Protein AF-A0A931LRZ4-F1 (afdb_monomer_lite)

Structure (mmCIF, N/CA/C/O backbone):
data_AF-A0A931LRZ4-F1
#
_entry.id   AF-A0A931LRZ4-F1
#
loop_
_atom_site.group_PDB
_atom_site.id
_atom_site.type_symbol
_atom_site.label_atom_id
_atom_site.label_alt_id
_atom_site.label_comp_id
_atom_site.label_asym_id
_atom_site.label_entity_id
_atom_site.label_seq_id
_atom_site.pdbx_PDB_ins_code
_atom_site.Cartn_x
_atom_site.Cartn_y
_atom_site.Cartn_z
_atom_site.occupancy
_atom_site.B_iso_or_equiv
_atom_site.auth_seq_id
_atom_site.auth_comp_id
_atom_site.auth_asym_id
_atom_site.auth_atom_id
_atom_site.pdbx_PDB_model_num
ATOM 1 N N . MET A 1 1 ? -9.653 12.683 -38.186 1.00 46.09 1 MET A N 1
ATOM 2 C CA . MET A 1 1 ? -9.572 12.497 -36.720 1.00 46.09 1 MET A CA 1
ATOM 3 C C . MET A 1 1 ? -8.328 11.674 -36.415 1.00 46.09 1 MET A C 1
ATOM 5 O O . MET A 1 1 ? -8.254 10.536 -36.861 1.00 46.09 1 MET A O 1
ATOM 9 N N . ALA A 1 2 ? -7.317 12.261 -35.770 1.00 46.12 2 ALA A N 1
ATOM 10 C CA . ALA A 1 2 ? -6.102 11.543 -35.387 1.00 46.12 2 ALA A CA 1
ATOM 11 C C . ALA A 1 2 ? -6.409 10.651 -34.174 1.00 46.12 2 ALA A C 1
ATOM 13 O O . ALA A 1 2 ? -6.905 11.145 -33.164 1.00 46.12 2 ALA A O 1
ATOM 14 N N . LYS A 1 3 ? -6.163 9.340 -34.284 1.00 55.03 3 LYS A N 1
ATOM 15 C CA . LYS A 1 3 ? -6.242 8.422 -33.138 1.00 55.03 3 LYS A CA 1
ATOM 16 C C . LYS A 1 3 ? -5.174 8.850 -32.119 1.00 55.03 3 LYS A C 1
ATOM 18 O O . LYS A 1 3 ? -4.046 9.108 -32.552 1.00 55.03 3 LYS A O 1
ATOM 23 N N . PRO A 1 4 ? -5.482 8.954 -30.814 1.00 50.69 4 PRO A N 1
ATOM 24 C CA . PRO A 1 4 ? -4.456 9.253 -29.825 1.00 50.69 4 PRO A CA 1
ATOM 25 C C . PRO A 1 4 ? -3.387 8.158 -29.901 1.00 50.69 4 PRO A C 1
ATOM 27 O O . PRO A 1 4 ? -3.703 6.970 -29.846 1.00 50.69 4 PRO A O 1
ATOM 30 N N . LYS A 1 5 ? -2.125 8.554 -30.097 1.00 49.56 5 LYS A N 1
ATOM 31 C CA . LYS A 1 5 ? -0.990 7.648 -29.919 1.00 49.5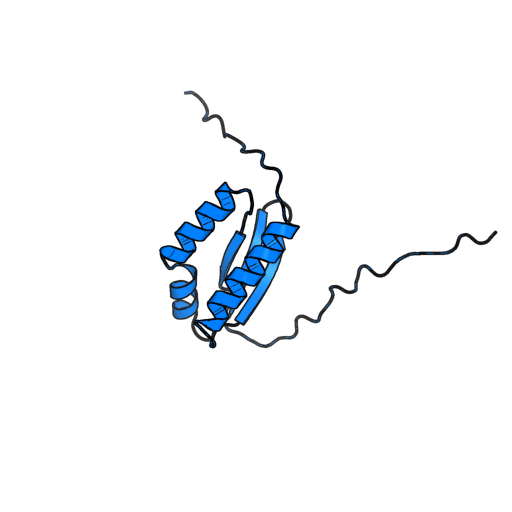6 5 LYS A CA 1
ATOM 32 C C . LYS A 1 5 ? -0.945 7.322 -28.432 1.00 49.56 5 LYS A C 1
ATOM 34 O O . LYS A 1 5 ? -0.569 8.175 -27.636 1.00 49.56 5 LYS A O 1
ATOM 39 N N . THR A 1 6 ? -1.395 6.130 -28.062 1.00 55.06 6 THR A N 1
ATOM 40 C CA . THR A 1 6 ? -1.217 5.603 -26.712 1.00 55.06 6 THR A CA 1
ATOM 41 C C . THR A 1 6 ? 0.284 5.502 -26.468 1.00 55.06 6 THR A C 1
ATOM 43 O O . THR A 1 6 ? 0.948 4.648 -27.052 1.00 55.06 6 THR A O 1
ATOM 46 N N . THR A 1 7 ? 0.845 6.420 -25.685 1.00 49.41 7 THR A N 1
ATOM 47 C CA . THR A 1 7 ? 2.237 6.324 -25.246 1.00 49.41 7 THR A CA 1
ATOM 48 C C . THR A 1 7 ? 2.317 5.168 -24.260 1.00 49.41 7 THR A C 1
ATOM 50 O O . THR A 1 7 ? 1.879 5.292 -23.118 1.00 49.41 7 THR A O 1
ATOM 53 N N . ILE A 1 8 ? 2.823 4.028 -24.721 1.00 54.00 8 ILE A N 1
ATOM 54 C CA . ILE A 1 8 ? 3.183 2.911 -23.853 1.00 54.00 8 ILE A CA 1
ATOM 55 C C . ILE A 1 8 ? 4.546 3.285 -23.272 1.00 54.00 8 ILE A C 1
ATOM 57 O O . ILE A 1 8 ? 5.541 3.326 -23.991 1.00 54.00 8 ILE A O 1
ATOM 61 N N . PHE A 1 9 ? 4.572 3.670 -21.999 1.00 52.34 9 PHE A N 1
ATOM 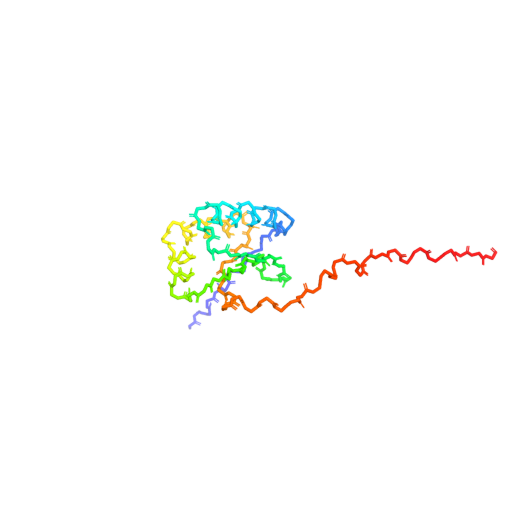62 C CA . PHE A 1 9 ? 5.825 3.845 -21.276 1.00 52.34 9 PHE A CA 1
ATOM 63 C C . PHE A 1 9 ? 6.363 2.446 -20.960 1.00 52.34 9 PHE A C 1
ATOM 65 O O . PHE A 1 9 ? 5.821 1.761 -20.100 1.00 52.34 9 PHE A O 1
ATOM 72 N N . GLU A 1 10 ? 7.388 2.008 -21.688 1.00 50.59 10 GLU A N 1
ATOM 73 C CA . GLU A 1 10 ? 8.164 0.817 -21.344 1.00 50.59 10 GLU A CA 1
ATOM 74 C C . GLU A 1 10 ? 9.208 1.221 -20.301 1.00 50.59 10 GLU A C 1
ATOM 76 O O . GLU A 1 10 ? 10.178 1.915 -20.604 1.00 50.59 10 GLU A O 1
ATOM 81 N N . TYR A 1 11 ? 8.976 0.836 -19.051 1.00 58.97 11 TYR A N 1
ATOM 82 C CA . TYR A 1 11 ? 9.947 0.943 -17.967 1.00 58.97 11 TYR A CA 1
ATOM 83 C C . TYR A 1 11 ? 10.368 -0.465 -17.545 1.00 58.97 11 TYR A C 1
ATOM 85 O O . TYR A 1 11 ? 9.542 -1.373 -17.467 1.00 58.97 11 TYR A O 1
ATOM 93 N N . GLU A 1 12 ? 11.662 -0.655 -17.283 1.00 62.59 12 GLU A N 1
ATOM 94 C CA . GLU A 1 12 ? 12.172 -1.884 -16.679 1.00 62.59 12 GLU A CA 1
ATOM 95 C C . GLU A 1 12 ? 11.648 -1.948 -15.237 1.00 62.59 12 GLU A C 1
ATOM 97 O O . GLU A 1 12 ? 12.068 -1.177 -14.374 1.00 62.59 12 GLU A O 1
ATOM 102 N N . VAL A 1 13 ? 10.642 -2.793 -14.996 1.00 65.50 13 VAL A N 1
ATOM 103 C CA . VAL A 1 13 ? 9.973 -2.871 -13.693 1.00 65.50 13 VAL A CA 1
ATOM 104 C C . VAL A 1 13 ? 10.847 -3.649 -12.709 1.00 65.50 13 VAL A C 1
ATOM 106 O O . VAL A 1 13 ? 10.980 -4.871 -12.802 1.00 65.50 13 VAL A O 1
ATOM 109 N N . ASP A 1 14 ? 11.389 -2.957 -11.707 1.00 77.62 14 ASP A N 1
ATOM 110 C CA . ASP A 1 14 ? 12.078 -3.589 -10.578 1.00 77.62 14 ASP A CA 1
ATOM 111 C C . ASP A 1 14 ? 11.058 -4.086 -9.538 1.00 77.62 14 ASP A C 1
ATOM 113 O O . ASP A 1 14 ? 10.796 -3.442 -8.518 1.00 77.62 14 ASP A O 1
ATOM 117 N N . TYR A 1 15 ? 10.453 -5.249 -9.799 1.00 76.81 15 TYR A N 1
ATOM 118 C CA . TYR A 1 15 ? 9.465 -5.853 -8.895 1.00 76.81 15 TYR A CA 1
ATOM 119 C C . TYR A 1 15 ? 10.049 -6.214 -7.520 1.00 76.81 15 TYR A C 1
ATOM 121 O O . TYR A 1 15 ? 9.351 -6.115 -6.507 1.00 76.81 15 TYR A O 1
ATOM 129 N N . GLU A 1 16 ? 11.322 -6.616 -7.444 1.00 79.50 16 GLU A N 1
ATOM 130 C CA . GLU A 1 16 ? 11.961 -6.952 -6.166 1.00 79.50 16 GLU A CA 1
ATOM 131 C C . GLU A 1 16 ? 12.233 -5.704 -5.320 1.00 79.50 16 GLU A C 1
ATOM 133 O O . GLU A 1 16 ? 11.995 -5.706 -4.104 1.00 79.50 16 GLU A O 1
ATOM 138 N N . GLY A 1 17 ? 12.719 -4.630 -5.945 1.00 83.75 17 GLY A N 1
ATOM 139 C CA . GLY A 1 17 ? 12.894 -3.329 -5.311 1.00 83.75 17 GLY A CA 1
ATOM 140 C C . GLY A 1 17 ? 11.562 -2.721 -4.893 1.00 83.75 17 GLY A C 1
ATOM 141 O O . GLY A 1 17 ? 11.433 -2.266 -3.753 1.00 83.75 17 GLY A O 1
ATOM 142 N N . ALA A 1 18 ? 10.545 -2.805 -5.754 1.00 85.94 18 ALA A N 1
ATOM 143 C CA . ALA A 1 18 ? 9.187 -2.376 -5.441 1.00 85.94 18 ALA A CA 1
ATOM 144 C C . ALA A 1 18 ? 8.608 -3.154 -4.249 1.00 85.94 18 ALA A C 1
ATOM 146 O O . ALA A 1 18 ? 8.040 -2.543 -3.349 1.00 85.94 18 ALA A O 1
ATOM 147 N N . LEU A 1 19 ? 8.821 -4.473 -4.155 1.00 88.56 19 LEU A N 1
ATOM 148 C CA . LEU A 1 19 ? 8.351 -5.270 -3.016 1.00 88.56 19 LEU A CA 1
ATOM 149 C C . LEU A 1 19 ? 9.046 -4.877 -1.706 1.00 88.56 19 LEU A C 1
ATOM 151 O O . LEU A 1 19 ? 8.402 -4.771 -0.658 1.00 88.56 19 LEU A O 1
ATOM 155 N N . LYS A 1 20 ? 10.365 -4.659 -1.740 1.00 90.00 20 LYS A N 1
ATOM 156 C CA . LYS A 1 20 ? 11.122 -4.213 -0.558 1.00 90.00 20 LYS A CA 1
ATOM 157 C C . LYS A 1 20 ? 10.656 -2.837 -0.092 1.00 90.00 20 LYS A C 1
ATOM 159 O O . LYS A 1 20 ? 10.486 -2.629 1.109 1.00 90.00 20 LYS A O 1
ATOM 164 N N . GLU A 1 21 ? 10.445 -1.915 -1.023 1.00 90.88 21 GLU A N 1
ATOM 165 C CA . GLU A 1 21 ? 9.993 -0.561 -0.713 1.00 90.88 21 GLU A CA 1
ATOM 166 C C . GLU A 1 21 ? 8.543 -0.554 -0.218 1.00 90.88 21 GLU A C 1
ATOM 168 O O . GLU A 1 21 ? 8.240 0.078 0.795 1.00 90.88 21 GLU A O 1
ATOM 173 N N . ALA A 1 22 ? 7.677 -1.358 -0.836 1.00 91.94 22 ALA A N 1
ATOM 174 C CA . ALA A 1 22 ? 6.300 -1.552 -0.408 1.00 91.94 22 ALA A CA 1
ATOM 175 C C . ALA A 1 22 ? 6.215 -2.019 1.052 1.00 91.94 22 ALA A C 1
ATOM 177 O O . ALA A 1 22 ? 5.491 -1.427 1.854 1.00 91.94 22 ALA A O 1
ATOM 178 N N . LYS A 1 23 ? 7.028 -3.012 1.440 1.00 92.94 23 LYS A N 1
ATOM 179 C CA . LYS A 1 23 ? 7.100 -3.490 2.831 1.00 92.94 23 LYS A CA 1
ATOM 180 C C . LYS A 1 23 ? 7.553 -2.406 3.803 1.00 92.94 23 LYS A C 1
ATOM 182 O O . LYS A 1 23 ? 6.977 -2.287 4.880 1.00 92.94 23 LYS A O 1
ATOM 187 N N . LYS A 1 24 ? 8.552 -1.593 3.445 1.00 94.00 24 LYS A N 1
ATOM 188 C CA . LYS A 1 24 ? 9.003 -0.480 4.301 1.00 94.00 24 LYS A CA 1
ATOM 189 C C . LYS A 1 24 ? 7.902 0.557 4.509 1.00 94.00 24 LYS A C 1
ATOM 191 O O . LYS A 1 24 ? 7.702 1.014 5.633 1.00 94.00 24 LYS A O 1
ATOM 196 N N . ILE A 1 25 ? 7.191 0.921 3.442 1.00 92.44 25 ILE A N 1
ATOM 197 C CA . ILE A 1 25 ? 6.086 1.884 3.506 1.00 92.44 25 ILE A CA 1
ATOM 198 C C . ILE A 1 25 ? 4.959 1.329 4.376 1.00 92.44 25 ILE A C 1
ATOM 200 O O . ILE A 1 25 ? 4.504 2.013 5.291 1.00 92.44 25 ILE A O 1
ATOM 204 N N . ALA A 1 26 ? 4.562 0.077 4.150 1.00 92.12 26 ALA A N 1
ATOM 205 C CA . ALA A 1 26 ? 3.512 -0.574 4.920 1.00 92.12 26 ALA A CA 1
ATOM 206 C C . ALA A 1 26 ? 3.864 -0.675 6.414 1.00 92.12 26 ALA A C 1
ATOM 208 O O . ALA A 1 26 ? 3.048 -0.332 7.267 1.00 92.12 26 ALA A O 1
ATO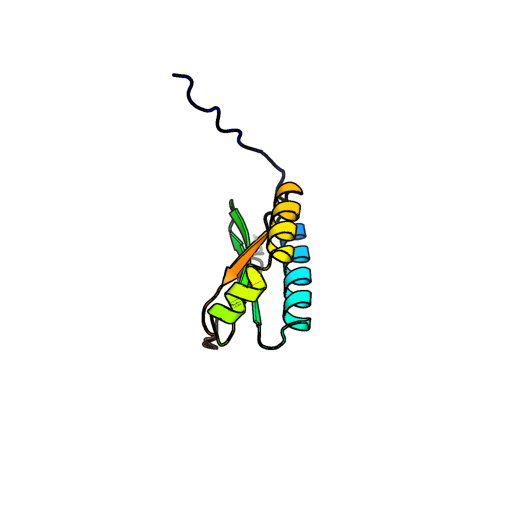M 209 N N . GLN A 1 27 ? 5.109 -1.039 6.744 1.00 93.50 27 GLN A N 1
ATOM 210 C CA . GLN A 1 27 ? 5.602 -1.051 8.126 1.00 93.50 27 GLN A CA 1
ATOM 211 C C . GLN A 1 27 ? 5.571 0.334 8.775 1.00 93.50 27 GLN A C 1
ATOM 213 O O . GLN A 1 27 ? 5.201 0.450 9.942 1.00 93.50 27 GLN A O 1
ATOM 218 N N . ALA A 1 28 ? 5.949 1.385 8.043 1.00 93.25 28 ALA A N 1
ATOM 219 C CA . ALA A 1 28 ? 5.887 2.750 8.555 1.00 93.25 28 ALA A CA 1
ATOM 220 C C . ALA A 1 28 ? 4.439 3.172 8.850 1.00 93.25 28 ALA A C 1
ATOM 222 O O . ALA A 1 28 ? 4.177 3.745 9.904 1.00 93.25 28 ALA A O 1
ATOM 223 N N . ILE A 1 29 ? 3.503 2.831 7.960 1.00 90.94 29 ILE A N 1
ATOM 224 C CA . ILE A 1 29 ? 2.074 3.127 8.123 1.00 90.94 29 ILE A CA 1
ATOM 225 C C . ILE A 1 29 ? 1.502 2.385 9.330 1.00 90.94 29 ILE A C 1
ATOM 227 O O . ILE A 1 29 ? 0.902 3.026 10.184 1.00 90.94 29 ILE A O 1
ATOM 231 N N . VAL A 1 30 ? 1.739 1.076 9.463 1.00 91.12 30 VAL A N 1
ATOM 232 C CA . VAL A 1 30 ? 1.263 0.299 10.624 1.00 91.12 30 VAL A CA 1
ATOM 233 C C . VAL A 1 30 ? 1.912 0.759 11.928 1.00 91.12 30 VAL A C 1
ATOM 235 O O . VAL A 1 30 ? 1.277 0.749 12.977 1.00 91.12 30 VAL A O 1
ATOM 238 N N . ARG A 1 31 ? 3.157 1.246 11.893 1.00 91.94 31 ARG A N 1
ATOM 239 C CA . ARG A 1 31 ? 3.784 1.848 13.077 1.00 91.94 31 ARG A CA 1
ATOM 240 C C . ARG A 1 31 ? 3.076 3.132 13.521 1.00 91.94 31 ARG A C 1
ATOM 242 O O . ARG A 1 31 ? 3.038 3.411 14.716 1.00 91.94 31 ARG A O 1
ATOM 249 N N . THR A 1 32 ? 2.551 3.919 12.583 1.00 91.94 32 THR A N 1
ATOM 250 C CA . THR A 1 32 ? 1.752 5.119 12.877 1.00 91.94 32 THR A CA 1
ATOM 251 C C . THR A 1 32 ? 0.306 4.774 13.244 1.00 91.94 32 THR A C 1
ATOM 253 O O . THR A 1 32 ? -0.272 5.432 14.105 1.00 91.94 32 THR A O 1
ATOM 256 N N . TYR A 1 33 ? -0.258 3.738 12.625 1.00 90.06 33 TYR A N 1
ATOM 257 C CA . TYR A 1 33 ? -1.636 3.281 12.793 1.00 90.06 33 TYR A CA 1
ATOM 258 C C . TYR A 1 33 ? -1.647 1.798 13.205 1.00 90.06 33 TYR A C 1
ATOM 260 O O . TYR A 1 33 ? -1.823 0.928 12.349 1.00 90.06 33 TYR A O 1
ATOM 268 N N . PRO A 1 34 ? -1.449 1.488 14.500 1.00 87.00 34 PRO A N 1
ATOM 269 C CA . PRO A 1 34 ? -1.291 0.112 14.984 1.00 87.00 34 PRO A CA 1
ATOM 270 C C . PRO A 1 34 ? -2.552 -0.752 14.843 1.00 87.00 34 PRO A C 1
ATOM 272 O O . PRO A 1 34 ? -2.458 -1.975 14.906 1.00 87.00 34 PRO A O 1
ATOM 275 N N . ASP A 1 35 ? -3.713 -0.133 14.619 1.00 86.94 35 ASP A N 1
ATOM 276 C CA . ASP A 1 35 ? -4.978 -0.827 14.347 1.00 86.94 35 ASP A CA 1
ATOM 277 C C . ASP A 1 35 ? -5.069 -1.376 12.913 1.00 86.94 35 ASP A C 1
ATOM 279 O O . ASP A 1 35 ? -6.028 -2.072 12.568 1.00 86.94 35 ASP A O 1
ATOM 283 N N . LEU A 1 36 ? -4.085 -1.057 12.066 1.00 89.56 36 LEU A N 1
ATOM 284 C CA . LEU A 1 36 ? -3.972 -1.585 10.716 1.00 89.56 36 LEU A CA 1
ATOM 285 C C . LEU A 1 36 ? -3.061 -2.810 10.684 1.00 89.56 36 LEU A C 1
ATOM 287 O O . LEU A 1 36 ? -2.021 -2.879 11.336 1.00 89.56 36 LEU A O 1
ATOM 291 N N . SER A 1 37 ? -3.420 -3.757 9.831 1.00 90.94 37 SER A N 1
ATOM 292 C CA . SER A 1 37 ? -2.530 -4.822 9.371 1.00 90.94 37 SER A CA 1
ATOM 293 C C . SER A 1 37 ? -2.381 -4.729 7.859 1.00 90.94 37 SER A C 1
ATOM 295 O O . SER A 1 37 ? -3.146 -4.019 7.205 1.00 90.94 37 SER A O 1
ATOM 297 N N . TYR A 1 38 ? -1.365 -5.383 7.301 1.00 92.50 38 TYR A N 1
ATOM 298 C CA . TYR A 1 38 ? -1.141 -5.353 5.862 1.00 92.50 38 TYR A CA 1
ATOM 299 C C . TYR A 1 38 ? -0.684 -6.701 5.319 1.00 92.50 38 TYR A C 1
ATOM 301 O O . TYR A 1 38 ? -0.031 -7.467 6.031 1.00 92.50 38 TYR A O 1
ATOM 309 N N . ASP A 1 39 ? -0.965 -6.925 4.040 1.00 92.12 39 ASP A N 1
ATOM 310 C CA . ASP A 1 39 ? -0.308 -7.933 3.213 1.00 92.12 39 ASP A CA 1
ATOM 311 C C . ASP A 1 39 ? 0.294 -7.279 1.958 1.00 92.12 39 ASP A C 1
ATOM 313 O O . ASP A 1 39 ? -0.074 -6.167 1.571 1.00 92.12 39 ASP A O 1
ATOM 317 N N . THR A 1 40 ? 1.274 -7.938 1.346 1.00 90.75 40 THR A N 1
ATOM 318 C CA . THR A 1 40 ? 1.906 -7.485 0.106 1.00 90.75 40 THR A CA 1
ATOM 319 C C . THR A 1 40 ? 1.971 -8.613 -0.903 1.00 90.75 40 THR A C 1
ATOM 321 O O . THR A 1 40 ? 2.579 -9.648 -0.621 1.00 90.75 40 THR A O 1
ATOM 324 N N . PHE A 1 41 ? 1.462 -8.382 -2.108 1.00 87.75 41 PHE A N 1
ATOM 325 C CA . PHE A 1 41 ? 1.533 -9.347 -3.201 1.00 87.75 41 PHE A CA 1
ATOM 326 C C . PHE A 1 41 ? 1.926 -8.675 -4.516 1.00 87.75 41 PHE A C 1
ATOM 328 O O . PHE A 1 41 ? 1.790 -7.466 -4.695 1.00 87.75 41 PHE A O 1
ATOM 335 N N . ILE A 1 42 ? 2.449 -9.476 -5.442 1.00 87.25 42 ILE A N 1
ATOM 336 C CA . ILE A 1 42 ? 2.845 -9.031 -6.779 1.00 87.25 42 ILE A CA 1
ATOM 337 C C . ILE A 1 42 ? 1.783 -9.510 -7.761 1.00 87.25 42 ILE A C 1
ATOM 339 O O . ILE A 1 42 ? 1.459 -10.699 -7.785 1.00 87.25 42 ILE A O 1
ATOM 343 N N . ARG A 1 43 ? 1.279 -8.601 -8.593 1.00 85.19 43 ARG A N 1
ATOM 344 C CA . ARG A 1 43 ? 0.560 -8.954 -9.816 1.00 85.19 43 ARG A CA 1
ATOM 345 C C . ARG A 1 43 ? 1.469 -8.648 -10.992 1.00 85.19 43 ARG A C 1
ATOM 347 O O . ARG A 1 43 ? 1.807 -7.491 -11.241 1.00 85.19 43 ARG A O 1
ATOM 354 N N . TRP A 1 44 ? 1.899 -9.710 -11.666 1.00 73.44 44 TRP A N 1
ATOM 355 C CA . TRP A 1 44 ? 2.671 -9.615 -12.900 1.00 73.44 44 TRP A CA 1
ATOM 356 C C . TRP A 1 44 ? 1.901 -8.747 -13.903 1.00 73.44 44 TRP A C 1
ATOM 358 O O . TRP A 1 44 ? 0.676 -8.810 -13.939 1.00 73.44 44 TRP A O 1
ATOM 368 N N . ASP A 1 45 ? 2.611 -7.885 -14.628 1.00 75.62 45 ASP A N 1
ATOM 369 C CA . ASP A 1 45 ? 2.069 -6.881 -15.563 1.00 75.62 45 ASP A CA 1
ATOM 370 C C . ASP A 1 45 ? 1.347 -5.664 -14.941 1.00 75.62 45 ASP A C 1
ATOM 372 O O . ASP A 1 45 ? 1.090 -4.694 -15.650 1.00 75.62 45 ASP A O 1
ATOM 376 N N . GLU A 1 46 ? 1.090 -5.645 -13.626 1.00 81.19 46 GLU A N 1
ATOM 377 C CA . GLU A 1 46 ? 0.495 -4.487 -12.932 1.00 81.19 46 GLU A CA 1
ATOM 378 C C . GLU A 1 46 ? 1.483 -3.819 -11.965 1.00 81.19 46 GLU A C 1
ATOM 380 O O . GLU A 1 46 ? 1.761 -2.627 -12.077 1.00 81.19 46 GLU A O 1
ATOM 385 N N . GLY A 1 47 ? 2.030 -4.574 -11.007 1.00 87.94 47 GLY A N 1
ATOM 386 C CA . GLY A 1 47 ? 2.900 -4.032 -9.964 1.00 87.94 47 GLY A CA 1
ATOM 387 C C . GLY A 1 47 ? 2.798 -4.754 -8.623 1.00 87.94 47 GLY A C 1
ATOM 388 O O . GLY A 1 47 ? 2.357 -5.900 -8.520 1.00 87.94 47 GLY A O 1
ATOM 389 N N . VAL A 1 48 ? 3.237 -4.064 -7.575 1.00 91.25 48 VAL A N 1
ATOM 390 C CA . VAL A 1 48 ? 3.184 -4.527 -6.188 1.00 91.25 48 VAL A CA 1
ATOM 391 C C . VAL A 1 48 ? 2.001 -3.882 -5.488 1.00 91.25 48 VAL A C 1
ATOM 393 O O . VAL A 1 48 ? 1.851 -2.665 -5.485 1.00 91.25 48 VAL A O 1
ATOM 396 N N . PHE A 1 49 ? 1.185 -4.694 -4.839 1.00 92.44 49 PHE A N 1
ATOM 397 C CA . PHE A 1 49 ? 0.028 -4.240 -4.088 1.00 92.44 49 PHE A CA 1
ATOM 398 C C . PHE A 1 49 ? 0.305 -4.376 -2.599 1.00 92.44 49 PHE A C 1
ATOM 400 O O . PHE A 1 49 ? 0.857 -5.380 -2.147 1.00 92.44 49 PHE A O 1
ATOM 407 N N . ILE A 1 50 ? -0.076 -3.348 -1.852 1.00 93.19 50 ILE A N 1
ATOM 408 C CA . ILE A 1 50 ? -0.133 -3.344 -0.399 1.00 93.19 50 ILE A CA 1
ATOM 409 C C . ILE A 1 50 ? -1.602 -3.281 -0.031 1.00 93.19 50 ILE A C 1
ATOM 411 O O . ILE A 1 50 ? -2.287 -2.291 -0.300 1.00 93.19 50 ILE A O 1
ATOM 415 N N . GLU A 1 51 ? -2.065 -4.343 0.595 1.00 92.75 51 GLU A N 1
ATOM 416 C CA . GLU A 1 51 ? -3.435 -4.480 1.035 1.00 92.75 51 GLU A CA 1
ATOM 417 C C . GLU A 1 51 ? -3.508 -4.195 2.526 1.00 92.75 51 GLU A C 1
ATOM 419 O O . GLU A 1 51 ? -2.852 -4.872 3.313 1.00 92.75 51 GLU A O 1
ATOM 424 N N . PHE A 1 52 ? -4.262 -3.167 2.913 1.00 91.56 52 PHE A N 1
ATOM 425 C CA . PHE A 1 52 ? -4.458 -2.806 4.313 1.00 91.56 52 PHE A CA 1
ATOM 426 C C . PHE A 1 52 ? -5.785 -3.336 4.832 1.00 91.56 52 PHE A C 1
ATOM 428 O O . PHE A 1 52 ? -6.836 -3.131 4.224 1.00 91.56 52 PHE A O 1
ATOM 435 N N . 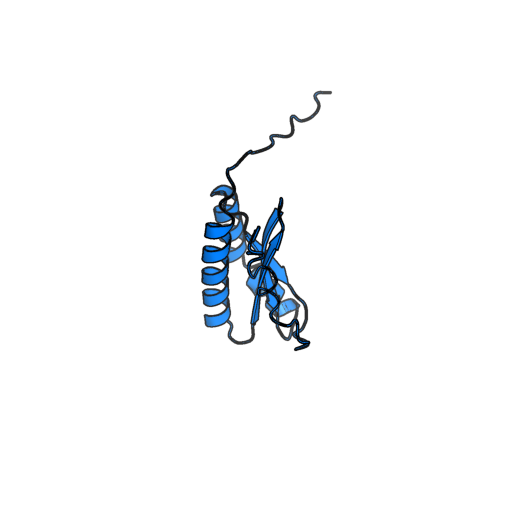TYR A 1 53 ? -5.731 -3.936 6.013 1.00 90.25 53 TYR A N 1
ATOM 436 C CA . TYR A 1 53 ? -6.884 -4.449 6.731 1.00 90.25 53 TYR A CA 1
ATOM 437 C C . TYR A 1 53 ? -7.053 -3.683 8.040 1.00 90.25 53 TYR A C 1
ATOM 439 O O . TYR A 1 53 ? -6.076 -3.379 8.729 1.00 90.25 53 TYR A O 1
ATOM 447 N N . GLY A 1 54 ? -8.299 -3.409 8.406 1.00 86.50 54 GLY A N 1
ATOM 448 C CA . GLY A 1 54 ? -8.647 -2.711 9.639 1.00 86.50 54 GLY A CA 1
ATOM 449 C C . GLY A 1 54 ? -10.125 -2.884 9.968 1.00 86.50 54 GLY A C 1
ATOM 450 O O . GLY A 1 54 ? -10.905 -3.329 9.129 1.00 86.50 54 GLY A O 1
ATOM 451 N N . GLN A 1 55 ? -10.524 -2.535 11.191 1.00 80.00 55 GLN A N 1
ATOM 452 C CA . GLN A 1 55 ? -11.904 -2.741 11.660 1.00 80.00 55 GLN A CA 1
ATOM 453 C C . GLN A 1 55 ? -12.943 -1.862 10.946 1.00 80.00 55 GLN A C 1
ATOM 455 O O . GLN A 1 55 ? -14.119 -2.209 10.929 1.00 80.00 55 GLN A O 1
ATOM 460 N N . ASN A 1 56 ? -12.522 -0.728 10.379 1.00 84.12 56 ASN A N 1
ATOM 461 C CA . ASN A 1 56 ? -13.400 0.228 9.712 1.00 84.12 56 ASN A CA 1
ATOM 462 C C . ASN A 1 56 ? -12.828 0.606 8.339 1.00 84.12 56 ASN A C 1
ATOM 464 O O . ASN A 1 56 ? -11.746 1.189 8.261 1.00 84.12 56 ASN A O 1
ATOM 468 N N . GLU A 1 57 ? -13.577 0.306 7.279 1.00 85.56 57 GLU A N 1
ATOM 469 C CA . GLU A 1 57 ? -13.253 0.657 5.893 1.00 85.56 57 GLU A CA 1
ATOM 470 C C . GLU A 1 57 ? -12.983 2.152 5.713 1.00 85.56 57 GLU A C 1
ATOM 472 O O . GLU A 1 57 ? -11.957 2.516 5.148 1.00 85.56 57 GLU A O 1
ATOM 477 N N . GLU A 1 58 ? -13.822 3.027 6.270 1.00 86.81 58 GLU A N 1
ATOM 478 C CA . GLU A 1 58 ? -13.660 4.481 6.143 1.00 86.81 58 GLU A CA 1
ATOM 479 C C . GLU A 1 58 ? -12.362 4.975 6.786 1.00 86.81 58 GLU A C 1
ATOM 481 O O . GLU A 1 58 ? -11.766 5.965 6.352 1.00 86.81 58 GLU A O 1
ATOM 486 N N . PHE A 1 59 ? -11.924 4.303 7.854 1.00 88.31 59 PHE A N 1
ATOM 487 C CA . PHE A 1 59 ? -10.655 4.612 8.493 1.00 88.31 59 PHE A CA 1
ATOM 488 C C . PHE A 1 59 ? -9.486 4.182 7.610 1.00 88.31 59 PHE A C 1
ATOM 490 O O . PHE A 1 59 ? -8.583 4.990 7.382 1.00 88.31 59 PHE A O 1
ATOM 497 N N . VAL A 1 60 ? -9.513 2.951 7.082 1.00 89.06 60 VAL A N 1
ATOM 498 C CA . VAL A 1 60 ? -8.447 2.476 6.192 1.00 89.06 60 VAL A CA 1
ATOM 499 C C . VAL A 1 60 ? -8.379 3.340 4.938 1.00 89.06 60 VAL A C 1
ATOM 501 O O . VAL A 1 60 ? -7.297 3.821 4.601 1.00 89.06 60 VAL A O 1
ATOM 504 N N . ASP A 1 61 ? -9.526 3.625 4.320 1.00 88.88 61 ASP A N 1
ATOM 505 C CA . ASP A 1 61 ? -9.643 4.481 3.143 1.00 88.88 61 ASP A CA 1
ATOM 506 C C . ASP A 1 61 ? -9.039 5.866 3.401 1.00 88.88 61 ASP A C 1
ATOM 508 O O . ASP A 1 61 ? -8.174 6.325 2.657 1.00 88.88 61 ASP A O 1
ATOM 512 N N . ARG A 1 62 ? -9.378 6.503 4.528 1.00 89.75 62 ARG A N 1
ATOM 513 C CA . ARG A 1 62 ? -8.822 7.813 4.904 1.00 89.75 62 ARG A CA 1
ATOM 514 C C . ARG A 1 62 ? -7.300 7.800 5.036 1.00 89.75 62 ARG A C 1
ATOM 516 O O . ARG A 1 62 ? -6.651 8.785 4.672 1.00 89.75 62 ARG A O 1
ATOM 523 N N . VAL A 1 63 ? -6.732 6.721 5.574 1.00 89.19 63 VAL A N 1
ATOM 524 C CA . VAL A 1 63 ? -5.280 6.576 5.736 1.00 89.19 63 VAL A CA 1
ATOM 525 C C . VAL A 1 63 ? -4.616 6.400 4.370 1.00 89.19 63 VAL A C 1
ATOM 527 O O . VAL A 1 63 ? -3.748 7.202 4.008 1.00 89.19 63 VAL A O 1
ATOM 530 N N . ILE A 1 64 ? -5.049 5.408 3.586 1.00 88.62 64 ILE A N 1
ATOM 531 C CA . ILE A 1 64 ? -4.402 5.054 2.313 1.00 88.62 64 ILE A CA 1
ATOM 532 C C . ILE A 1 64 ? -4.631 6.114 1.228 1.00 88.62 64 ILE A C 1
ATOM 534 O O . ILE A 1 64 ? -3.722 6.405 0.454 1.00 88.62 64 ILE A O 1
ATOM 538 N N . ASN A 1 65 ? -5.790 6.783 1.233 1.00 87.50 65 ASN A N 1
ATOM 539 C CA . ASN A 1 65 ? -6.116 7.881 0.321 1.00 87.50 65 ASN A CA 1
ATOM 540 C C . ASN A 1 65 ? -5.711 9.264 0.852 1.00 87.50 65 ASN A C 1
ATOM 542 O O . ASN A 1 65 ? -6.118 10.294 0.295 1.00 87.50 65 ASN A O 1
ATOM 546 N N . SER A 1 66 ? -4.868 9.345 1.880 1.00 90.88 66 SER A N 1
ATOM 547 C CA . SER A 1 66 ? -4.295 10.625 2.302 1.00 90.88 66 SER A CA 1
ATOM 548 C C . SER A 1 66 ? -3.483 11.276 1.166 1.00 90.88 66 SER A C 1
ATOM 550 O O . SER A 1 66 ? -2.857 10.608 0.340 1.00 90.88 66 SER A O 1
ATOM 552 N N . LYS A 1 67 ? -3.501 12.617 1.085 1.00 88.44 67 LYS A N 1
ATOM 553 C CA . LYS A 1 67 ? -2.836 13.360 -0.009 1.00 88.44 67 LYS A CA 1
ATOM 554 C C . LYS A 1 67 ? -1.337 13.053 -0.102 1.00 88.44 67 LYS A C 1
ATOM 556 O O . LYS A 1 67 ? -0.794 12.979 -1.200 1.00 88.44 67 LYS A O 1
ATOM 561 N N . SER A 1 68 ? -0.679 12.883 1.043 1.00 88.19 68 SER A N 1
ATOM 562 C CA . SER A 1 68 ? 0.743 12.545 1.133 1.00 88.19 68 SER A CA 1
ATOM 563 C C . SER A 1 68 ? 1.039 11.161 0.558 1.00 88.19 68 SER A C 1
ATOM 565 O O . SER A 1 68 ? 1.977 11.027 -0.227 1.00 88.19 68 SER A O 1
ATOM 567 N N . LEU A 1 69 ? 0.229 10.152 0.897 1.00 87.69 69 LEU A N 1
ATOM 568 C CA . LEU A 1 69 ? 0.402 8.792 0.386 1.00 87.69 69 LEU A CA 1
ATOM 569 C C . LEU A 1 69 ? 0.117 8.701 -1.108 1.00 87.69 69 LEU A C 1
ATOM 571 O O . LEU A 1 69 ? 0.921 8.119 -1.828 1.00 87.69 69 LEU A O 1
ATOM 575 N N . ARG A 1 70 ? -0.941 9.359 -1.594 1.00 88.81 70 ARG A N 1
ATOM 576 C CA . ARG A 1 70 ? -1.237 9.413 -3.034 1.00 88.81 70 ARG A CA 1
ATOM 577 C C . ARG A 1 70 ? -0.119 10.068 -3.841 1.00 88.81 70 ARG A C 1
ATOM 579 O O . ARG A 1 70 ? 0.247 9.557 -4.893 1.00 88.81 70 ARG A O 1
ATOM 586 N N . LYS A 1 71 ? 0.463 11.165 -3.342 1.00 89.81 71 LYS A N 1
ATOM 587 C CA . LYS A 1 71 ? 1.621 11.790 -3.997 1.00 89.81 71 LYS A CA 1
ATOM 588 C C . LYS A 1 71 ? 2.809 10.827 -4.045 1.00 89.81 71 LYS A C 1
ATOM 590 O O . LYS A 1 71 ? 3.366 10.610 -5.112 1.00 89.81 71 LYS A O 1
ATOM 595 N N . ARG A 1 72 ? 3.132 10.189 -2.915 1.00 89.31 72 ARG A N 1
ATOM 596 C CA . ARG A 1 72 ? 4.222 9.209 -2.842 1.00 89.31 72 ARG A CA 1
ATOM 597 C C . ARG A 1 72 ? 3.991 8.007 -3.762 1.00 89.31 72 ARG A C 1
ATOM 599 O O . ARG A 1 72 ? 4.945 7.514 -4.346 1.00 89.31 72 ARG A O 1
ATOM 606 N N . GLN A 1 73 ? 2.747 7.553 -3.908 1.00 90.12 73 GLN A N 1
ATOM 607 C CA . GLN A 1 73 ? 2.379 6.489 -4.841 1.00 90.12 73 GLN A CA 1
ATOM 608 C C . GLN A 1 73 ? 2.729 6.861 -6.284 1.00 90.12 73 GLN A C 1
ATOM 610 O O . GLN A 1 73 ? 3.351 6.077 -6.992 1.00 90.12 73 GLN A O 1
ATOM 615 N N . LEU A 1 74 ? 2.348 8.070 -6.706 1.00 88.12 74 LEU A N 1
ATOM 616 C CA . LEU A 1 74 ? 2.633 8.569 -8.050 1.00 88.12 74 LEU A CA 1
ATOM 617 C C . LEU A 1 74 ? 4.136 8.716 -8.286 1.00 88.12 74 LEU A C 1
ATOM 619 O O . LEU A 1 74 ? 4.616 8.289 -9.330 1.00 88.12 74 LEU A O 1
ATOM 623 N N . ASP A 1 75 ? 4.874 9.252 -7.311 1.00 90.50 75 ASP A N 1
ATOM 624 C CA . ASP A 1 75 ? 6.332 9.383 -7.399 1.00 90.50 75 ASP A CA 1
ATOM 625 C C . ASP A 1 75 ? 6.995 8.002 -7.600 1.00 90.50 75 ASP A C 1
ATOM 627 O O . ASP A 1 75 ? 7.833 7.840 -8.482 1.00 90.50 75 ASP A O 1
ATOM 631 N N . LEU A 1 76 ? 6.553 6.973 -6.865 1.00 88.19 76 LEU A N 1
ATOM 632 C CA . LEU A 1 76 ? 7.061 5.599 -7.002 1.00 88.19 76 LEU A CA 1
ATOM 633 C C . LEU A 1 76 ? 6.742 4.979 -8.368 1.00 88.19 76 LEU A C 1
ATOM 635 O O . LEU A 1 76 ? 7.605 4.340 -8.968 1.00 88.19 76 LEU A O 1
ATOM 639 N N . ILE A 1 77 ? 5.527 5.193 -8.881 1.00 87.19 77 ILE A N 1
ATOM 640 C CA . ILE A 1 77 ? 5.138 4.728 -10.220 1.00 87.19 77 ILE A CA 1
ATOM 641 C C . ILE A 1 77 ? 6.024 5.388 -11.287 1.00 87.19 77 ILE A C 1
ATOM 643 O O . ILE A 1 77 ? 6.503 4.704 -12.188 1.00 87.19 77 ILE A O 1
ATOM 647 N N . LEU A 1 78 ? 6.296 6.692 -11.164 1.00 86.31 78 LEU A N 1
ATOM 648 C CA . LEU A 1 78 ? 7.175 7.426 -12.083 1.00 86.31 78 LEU A CA 1
ATOM 649 C C . LEU A 1 78 ? 8.650 7.000 -11.976 1.00 86.31 78 LEU A C 1
ATOM 651 O O . LEU A 1 78 ? 9.380 7.099 -12.957 1.00 86.31 78 LEU A O 1
ATOM 655 N N . GLU A 1 79 ? 9.080 6.490 -10.820 1.00 85.88 79 GLU A N 1
ATOM 656 C CA . GLU A 1 79 ? 10.400 5.874 -10.619 1.00 85.88 79 GLU A CA 1
ATOM 657 C C . GLU A 1 79 ? 10.515 4.441 -11.181 1.00 85.88 79 GLU A C 1
ATOM 659 O O . GLU A 1 79 ? 11.570 3.821 -11.043 1.00 85.88 79 GLU A O 1
ATOM 664 N N . GLY A 1 80 ? 9.455 3.880 -11.777 1.00 84.25 80 GLY A N 1
ATOM 665 C CA . GLY A 1 80 ? 9.447 2.491 -12.256 1.00 84.25 80 GLY A CA 1
ATOM 666 C C . GLY A 1 80 ? 9.216 1.450 -11.153 1.00 84.25 80 GLY A C 1
ATOM 667 O O . GLY A 1 80 ? 9.456 0.261 -11.359 1.00 84.25 80 GLY A O 1
ATOM 668 N N . LYS A 1 81 ? 8.728 1.878 -9.980 1.00 87.81 81 LYS A N 1
ATOM 669 C CA . LYS A 1 81 ? 8.321 1.015 -8.859 1.00 87.81 81 LYS A CA 1
ATOM 670 C C . LYS A 1 81 ? 6.801 1.084 -8.700 1.00 87.81 81 LYS A C 1
ATOM 672 O O . LYS A 1 81 ? 6.310 1.793 -7.817 1.00 87.81 81 LYS A O 1
ATOM 677 N N . PRO A 1 82 ? 6.030 0.382 -9.545 1.00 88.31 82 PRO A N 1
ATOM 678 C CA . PRO A 1 82 ? 4.577 0.441 -9.505 1.00 88.31 82 PRO A CA 1
ATOM 679 C C . PRO A 1 82 ? 4.069 -0.191 -8.204 1.00 88.31 82 PRO A C 1
ATOM 681 O O . PRO A 1 82 ? 4.003 -1.412 -8.075 1.00 88.31 82 PRO A O 1
ATOM 684 N N . ILE A 1 83 ? 3.762 0.651 -7.216 1.00 91.50 83 ILE A N 1
ATOM 685 C CA . ILE A 1 83 ? 3.238 0.257 -5.907 1.00 91.50 83 ILE A CA 1
ATOM 686 C C . ILE A 1 83 ? 1.828 0.823 -5.762 1.00 91.50 83 ILE A C 1
ATOM 688 O O . ILE A 1 83 ? 1.596 2.009 -6.003 1.00 91.50 83 ILE A O 1
ATOM 692 N N . TYR A 1 84 ? 0.892 -0.013 -5.329 1.00 91.50 84 TYR A N 1
ATOM 693 C CA . TYR A 1 84 ? -0.513 0.339 -5.162 1.00 91.50 84 TYR A CA 1
ATOM 694 C C . TYR A 1 84 ? -0.978 0.061 -3.739 1.00 91.50 84 TYR A C 1
ATOM 696 O O . TYR A 1 84 ? -0.643 -0.970 -3.164 1.00 91.50 84 TYR A O 1
ATOM 704 N N . PHE A 1 85 ? -1.763 0.978 -3.176 1.00 91.44 85 PHE A N 1
ATOM 705 C CA . PHE A 1 85 ? -2.384 0.818 -1.863 1.00 91.44 85 PHE A CA 1
ATOM 706 C C . PHE A 1 85 ? -3.864 0.494 -2.052 1.00 91.44 85 PHE A C 1
ATOM 708 O O . PHE A 1 85 ? -4.565 1.239 -2.736 1.00 91.44 85 PHE A O 1
ATOM 715 N N . ILE A 1 86 ? -4.333 -0.600 -1.460 1.00 89.75 86 ILE A N 1
ATOM 716 C CA . ILE A 1 86 ? -5.728 -1.038 -1.554 1.00 89.75 86 ILE A CA 1
ATOM 717 C C . ILE A 1 86 ? -6.287 -1.379 -0.173 1.00 89.75 86 ILE A C 1
ATOM 719 O O . ILE A 1 86 ? -5.541 -1.692 0.759 1.00 89.75 86 ILE A O 1
ATOM 723 N N . TYR A 1 87 ? -7.610 -1.312 -0.047 1.00 85.94 87 TYR A N 1
ATOM 724 C CA . TYR A 1 87 ? -8.323 -1.816 1.120 1.00 85.94 87 TYR A CA 1
ATOM 725 C C . TYR A 1 87 ? -8.629 -3.306 0.942 1.00 85.94 87 TYR A C 1
ATOM 727 O O . TYR A 1 87 ? -9.203 -3.688 -0.075 1.00 85.94 87 TYR A O 1
ATOM 735 N N . GLY A 1 88 ? -8.255 -4.122 1.930 1.00 79.94 88 GLY A N 1
ATOM 736 C CA . GLY A 1 88 ? -8.462 -5.575 1.929 1.00 79.94 88 GLY A CA 1
ATOM 737 C C . GLY A 1 88 ? -9.719 -6.057 2.644 1.00 79.94 88 GLY A C 1
ATOM 738 O O . GLY A 1 88 ? -9.932 -7.259 2.771 1.00 79.94 88 GLY A O 1
ATOM 739 N N . GLY A 1 89 ? -10.555 -5.147 3.145 1.00 73.38 89 GLY A N 1
ATOM 740 C CA . GLY A 1 89 ? -11.726 -5.517 3.935 1.00 73.38 89 GLY A CA 1
ATOM 741 C C . GLY A 1 89 ? -11.464 -5.591 5.446 1.00 73.38 89 GLY A C 1
ATOM 742 O O . GLY A 1 89 ? -10.337 -5.392 5.924 1.00 73.38 89 GLY A O 1
ATOM 743 N N . PRO A 1 90 ? -12.524 -5.840 6.236 1.00 65.69 90 PRO A N 1
ATOM 744 C CA . PRO A 1 90 ? -12.396 -6.092 7.660 1.00 65.69 90 PRO A CA 1
ATOM 745 C C . PRO A 1 90 ? -11.578 -7.362 7.883 1.00 65.69 90 PRO A C 1
ATOM 747 O O . PRO A 1 90 ? -11.751 -8.359 7.185 1.00 65.69 90 PRO A O 1
ATOM 750 N N . THR A 1 91 ? -10.672 -7.324 8.860 1.00 58.00 91 THR A N 1
ATOM 751 C CA . THR A 1 91 ? -9.805 -8.457 9.193 1.00 58.00 91 THR A CA 1
ATOM 752 C C . THR A 1 91 ? -10.624 -9.606 9.790 1.00 58.00 91 THR A C 1
ATOM 754 O O . THR A 1 91 ? -10.623 -9.824 11.002 1.00 58.00 91 THR A O 1
ATOM 757 N N . GLU A 1 92 ? -11.299 -10.403 8.968 1.00 52.34 92 GLU A N 1
ATOM 758 C CA . GLU A 1 92 ? -11.563 -11.778 9.360 1.00 52.34 92 GLU A CA 1
ATOM 759 C C . GLU A 1 92 ? -10.207 -12.478 9.352 1.00 52.34 92 GLU A C 1
ATOM 761 O O . GLU A 1 92 ? -9.596 -12.658 8.302 1.00 52.34 92 GLU A O 1
ATOM 766 N N . ARG A 1 93 ? -9.675 -12.832 10.528 1.00 48.47 93 ARG A N 1
ATOM 767 C CA . ARG A 1 93 ? -8.481 -13.684 10.638 1.00 48.47 93 ARG A CA 1
ATOM 768 C C . ARG A 1 93 ? -8.787 -15.080 10.077 1.00 48.47 93 ARG A C 1
ATOM 770 O O . ARG A 1 93 ? -8.844 -16.051 10.827 1.00 48.47 93 ARG A O 1
ATOM 777 N N . ASN A 1 94 ? -8.957 -15.209 8.771 1.00 39.75 94 ASN A N 1
ATOM 778 C CA . ASN A 1 94 ? -9.043 -16.480 8.082 1.00 39.75 94 ASN A CA 1
ATOM 779 C C . ASN A 1 94 ? -7.734 -16.714 7.342 1.00 39.75 94 ASN A C 1
ATOM 781 O O . ASN A 1 94 ? -7.520 -16.260 6.228 1.00 39.75 94 ASN A O 1
ATOM 785 N N . LYS A 1 95 ? -6.850 -17.423 8.053 1.00 45.50 95 LYS A N 1
ATOM 786 C CA . LYS A 1 95 ? -5.847 -18.367 7.547 1.00 45.50 95 LYS A CA 1
ATOM 787 C C . LYS A 1 95 ? -5.717 -18.386 6.014 1.00 45.50 95 LYS A C 1
ATOM 789 O O . LYS A 1 95 ? -6.212 -19.311 5.377 1.00 45.50 95 LYS A O 1
ATOM 794 N N . GLN A 1 96 ? -4.948 -17.467 5.442 1.00 38.44 96 GLN A N 1
ATOM 795 C CA . GLN A 1 96 ? -4.203 -17.803 4.238 1.00 38.44 96 GLN A CA 1
ATOM 796 C C . GLN A 1 96 ? -2.820 -18.244 4.688 1.00 38.44 96 GLN A C 1
ATOM 798 O O . GLN A 1 96 ? -1.915 -17.479 5.005 1.00 38.44 96 GLN A O 1
ATOM 803 N N . THR A 1 97 ? -2.768 -19.556 4.890 1.00 36.88 97 THR A N 1
ATOM 804 C CA . THR A 1 97 ? -1.575 -20.364 5.047 1.00 36.88 97 THR A CA 1
ATOM 805 C C . THR A 1 97 ? -0.452 -19.846 4.165 1.00 36.88 97 THR A C 1
ATOM 807 O O . THR A 1 97 ? -0.604 -19.735 2.953 1.00 36.88 97 THR A O 1
ATOM 810 N N . ASN A 1 98 ? 0.688 -19.599 4.809 1.00 42.47 98 ASN A N 1
ATOM 811 C CA . ASN A 1 98 ? 2.012 -19.678 4.214 1.00 42.47 98 ASN A CA 1
ATOM 812 C C . ASN A 1 98 ? 2.065 -20.776 3.139 1.00 42.47 98 ASN A C 1
ATOM 814 O O . ASN A 1 98 ? 2.234 -21.945 3.481 1.00 42.47 98 ASN A O 1
ATOM 818 N N . ASP A 1 99 ? 1.985 -20.407 1.864 1.00 41.38 99 ASP A N 1
ATOM 819 C CA . ASP A 1 99 ? 2.369 -21.297 0.766 1.00 41.38 99 ASP A CA 1
ATOM 820 C C . ASP A 1 99 ? 3.358 -20.631 -0.197 1.00 41.38 99 ASP A C 1
ATOM 822 O O . ASP A 1 99 ? 3.362 -20.830 -1.406 1.00 41.38 99 ASP A O 1
ATOM 826 N N . SER A 1 100 ? 4.308 -19.888 0.373 1.00 41.34 100 SER A N 1
ATOM 827 C CA . SER A 1 100 ? 5.562 -19.549 -0.313 1.00 41.34 100 SER A CA 1
ATOM 828 C C . SER A 1 100 ? 6.564 -20.723 -0.309 1.00 41.34 100 SER A C 1
ATOM 830 O O . SER A 1 100 ? 7.743 -20.530 -0.599 1.00 41.34 100 SER A O 1
ATOM 832 N N . SER A 1 101 ? 6.136 -21.954 0.022 1.00 41.94 101 SER A N 1
ATOM 833 C CA . SER A 1 101 ? 6.988 -23.159 0.029 1.00 41.94 101 SER A CA 1
ATOM 834 C C . SER A 1 101 ? 6.833 -24.038 -1.226 1.00 41.94 101 SER A C 1
ATOM 836 O O . SER A 1 101 ? 7.499 -25.076 -1.314 1.00 41.94 101 SER A O 1
ATOM 838 N N . ALA A 1 102 ? 6.036 -23.642 -2.222 1.00 40.47 102 ALA A N 1
ATOM 839 C CA . ALA A 1 102 ? 5.847 -24.438 -3.440 1.00 40.47 102 ALA A CA 1
ATOM 840 C C . ALA A 1 102 ? 7.051 -24.446 -4.415 1.00 40.47 102 ALA A C 1
ATOM 842 O O . ALA A 1 102 ? 7.052 -25.216 -5.369 1.00 40.47 102 ALA A O 1
ATOM 843 N N . TYR A 1 103 ? 8.130 -23.692 -4.160 1.00 42.50 103 TYR A N 1
ATOM 844 C CA . TYR A 1 103 ? 9.360 -23.740 -4.974 1.00 42.50 103 TYR A CA 1
ATOM 845 C C . TYR A 1 103 ? 10.518 -24.481 -4.282 1.00 42.50 103 TYR A C 1
ATOM 847 O O . TYR A 1 103 ? 11.682 -24.081 -4.338 1.00 42.50 103 TYR A O 1
ATOM 855 N N . LYS A 1 104 ? 10.236 -25.622 -3.639 1.00 43.88 104 LYS A N 1
ATOM 856 C CA . LYS A 1 104 ? 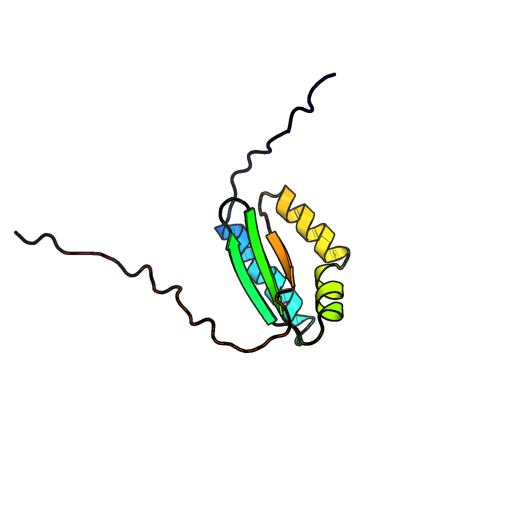11.288 -26.583 -3.266 1.00 43.88 104 LYS A CA 1
ATOM 857 C C . LYS A 1 104 ? 11.623 -27.502 -4.446 1.00 43.88 104 LYS A C 1
ATOM 859 O O . LYS A 1 104 ? 11.005 -28.537 -4.646 1.00 43.88 104 LYS A O 1
ATOM 864 N N . ARG A 1 105 ? 12.689 -27.128 -5.166 1.00 44.72 105 ARG A N 1
ATOM 865 C CA . ARG A 1 105 ? 13.702 -28.013 -5.782 1.00 44.72 105 ARG A CA 1
ATOM 866 C C . ARG A 1 105 ? 13.202 -29.382 -6.279 1.00 44.72 105 ARG A C 1
ATOM 868 O O . ARG A 1 105 ? 13.411 -30.398 -5.618 1.00 44.72 105 ARG A O 1
ATOM 875 N N . THR A 1 106 ? 12.795 -29.470 -7.540 1.00 46.03 106 THR A N 1
ATOM 876 C CA . THR A 1 106 ? 12.932 -30.725 -8.296 1.00 46.03 106 THR A CA 1
ATOM 877 C C . THR A 1 106 ? 14.385 -30.900 -8.756 1.00 46.03 106 THR A C 1
ATOM 879 O O . THR A 1 106 ? 14.701 -30.803 -9.937 1.00 46.03 106 THR A O 1
ATOM 882 N N . LYS A 1 107 ? 15.307 -31.189 -7.825 1.00 48.16 107 LYS A N 1
ATOM 883 C CA . LYS A 1 107 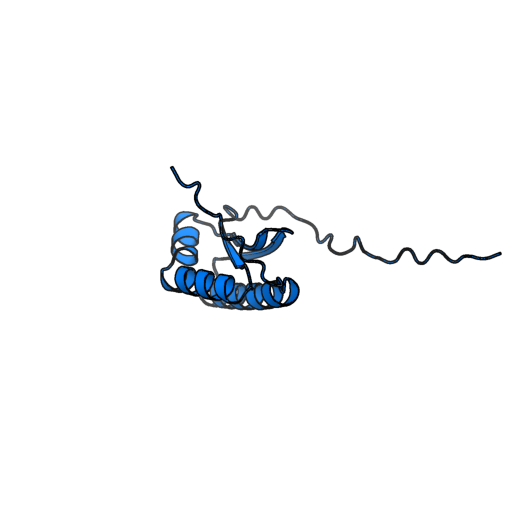? 16.548 -31.900 -8.177 1.00 48.16 107 LYS A CA 1
ATOM 884 C C . LYS A 1 107 ? 16.237 -33.395 -8.163 1.00 48.16 107 LYS A C 1
ATOM 886 O O . LYS A 1 107 ? 16.465 -34.065 -7.159 1.00 48.16 107 LYS A O 1
ATOM 891 N N . LYS A 1 108 ? 15.712 -33.931 -9.269 1.00 44.81 108 LYS A N 1
ATOM 892 C CA . LYS A 1 108 ? 15.657 -35.386 -9.464 1.00 44.81 108 LYS A CA 1
ATOM 893 C C . LYS A 1 108 ? 16.936 -35.825 -10.175 1.00 44.81 108 LYS A C 1
ATOM 895 O O . LYS A 1 108 ? 17.167 -35.502 -11.335 1.00 44.81 108 LYS A O 1
ATOM 900 N N . LYS A 1 109 ? 17.786 -36.509 -9.405 1.00 47.41 109 LYS A N 1
ATOM 901 C CA . LYS A 1 109 ? 18.988 -37.234 -9.828 1.00 47.41 109 LYS A CA 1
ATOM 902 C C . LYS A 1 109 ? 18.713 -38.036 -11.107 1.00 47.41 109 LYS A C 1
ATOM 904 O O . LYS A 1 109 ? 17.813 -38.873 -11.117 1.00 47.41 109 LYS A O 1
ATOM 909 N N . LYS A 1 110 ? 19.525 -37.830 -12.146 1.00 41.44 110 LYS A N 1
ATOM 910 C CA . LYS A 1 110 ? 19.671 -38.778 -13.254 1.00 41.44 110 LYS A CA 1
ATOM 911 C C . LYS A 1 110 ? 20.756 -39.768 -12.827 1.00 41.44 110 LYS A C 1
ATOM 913 O O . LYS A 1 110 ? 21.935 -39.447 -12.880 1.00 41.44 110 LYS A O 1
ATOM 918 N N . ALA A 1 111 ? 20.333 -40.909 -12.292 1.00 49.22 111 ALA A N 1
ATOM 919 C CA . ALA A 1 111 ? 21.181 -42.081 -12.129 1.00 49.22 111 ALA A CA 1
ATOM 920 C C . ALA A 1 111 ? 20.866 -43.029 -13.288 1.00 49.22 111 ALA A C 1
ATOM 922 O O . ALA A 1 111 ? 19.738 -43.514 -13.386 1.00 49.22 111 ALA A O 1
ATOM 923 N N . ARG A 1 112 ? 21.840 -43.227 -14.170 1.00 49.62 112 ARG A N 1
ATOM 924 C CA . ARG A 1 112 ? 22.066 -44.443 -14.950 1.00 49.62 112 ARG A CA 1
ATOM 925 C C . ARG A 1 112 ? 23.559 -44.538 -15.193 1.00 49.62 112 ARG A C 1
ATOM 927 O O . ARG A 1 112 ? 24.132 -43.476 -15.521 1.00 49.62 112 ARG A O 1
#

Radius of gyration: 18.5 Å; chains: 1; bounding box: 36×58×52 Å

Sequence (112 aa):
MAKPKTTIFEYEVDYEGALKEAKKIAQAIVRTYPDLSYDTFIRWDEGVFIEFYGQNEEFVDRVINSKSLRKRQLDLILEGKPIYFIYGGPTERNKQTNDSSAYKRTKKKKAR

pLDDT: mean 75.29, std 19.25, range [36.88, 94.0]

Secondary structure (DSSP, 8-state):
-PPP----------HHHHHHHHHHHHHHHHHH-TT-EEEEEEETTTEEEEEEE-S-HHHHHHHHT-HHHHHHHHHHHHTT--EEEEE--S---------TTTT---------

Foldseek 3Di:
DDDPPPPDDDDPAPQVVLQVVLVVVQVVLCVVVVQKDWDWDADPPQAIEIEIEHQDPVVLCCSCVPPVNVVVQVVCVVVNHNYYYYYPYHDPVDDPDPPPPPPPDPPDDDDD

=== Feature glossary ===
Legend for the data blocks above and below:

— What the protein is —

The amino-acid sequence is the protein's primary structure: the linear order of residues from the N-terminus to the C-terminus, written in one-letter code. Everything else here — the 3D coordinates, the secondary structure, the domain annotations — is ultimately a consequence of this string.

Database cross-references. InterPro integrates a dozen domain/family signature databases into unified entries with residue-range hits. GO terms attach function/process/location labels with evidence codes. CATH codes position the fold in a four-level structural taxonomy. Organism is the NCBI-taxonomy species name.

— Where its atoms are —

The mmCIF block holds the 3D Cartesian coordinates of each backbone atom (N, Cα, C, O) in ångströms. mmCIF is the PDB's canonical archive format — a tagged-loop text representation of the atomic model.

The six renders are orthographic views along the three Cartesian axes in both directions. Representation (cartoon, sticks, or surface) and color scheme (sequence-rainbow or by-chain) vary across proteins so the training set covers all the common visualization conventions.

— Local backbone conformation —

Secondary structure is the local, repeating backbone conformation. DSSP classifies it into eight states by reading the hydrogen-bond network: three helix types (H, G, I), two β types (E, B), two non-regular types (T, S), and unstructured coil (-).

SS3 is a coarse helix/strand/coil call (letters a/b/c) made by the P-SEA algorithm from inter-Cα distances and dihedrals. It is less detailed than DSSP but needs only Cα positions.

Backbone dihedral angles. Every residue except chain termini has a φ (preceding-C → N → Cα → C) and a ψ (N → Cα → C → next-N). They are reported in degrees following the IUPAC sign convention. Secondary structure is essentially a statement about which (φ, ψ) basin each residue occupies.

— Global shape and packing —

The geometric summary reports three shape descriptors. Rg (radius of gyration) measures how spread out the Cα atoms are about their centre of mass; compact globular proteins have small Rg, elongated or unfolded ones large. Cα contacts (<8 Å, |i−j|>4) count long-range residue pairs in spatial proximity — high for tightly packed folds, near zero for rods or random coil. The bounding-box extents give the protein's footprint along x, y, z in Å.

Solvent accessibility: the surface area of each residue that a 1.4 Å water probe can touch, in Å². When only backbone atoms are present the absolute values are lower than full-atom SASA (side chains contribute most of the area) and are flagged as backbone-only.

Plot images: a contact map (which residues are close in 3D, as an N×N binary image), a Ramachandran scatter (backbone torsion angles, revealing secondary-structure composition at a glance), and — for AlphaFold structures — a PAE heatmap (pairwise prediction confidence).

— Structural neighborhood —

Foldseek's 3Di representation compresses backbone geometry into a per-residue letter drawn from a learned twenty-state alphabet. It captures the tertiary interaction pattern around each residue — which residues are packed against it in space, regardless of where they are in sequence.

Structural nearest neighbors (via Foldseek easy-search vs the PDB). Reported per hit: target PDB id, E-value, and alignment TM-score. A TM-score above ~0.5 is the conventional threshold for 'same fold'.

— Confidence and disorder —

pLDDT (predicted Local Distance Difference Test) is AlphaFold's per-residue confidence score, ranging from 0 to 100. Values above 90 indicate high confidence (typically well-packed cores); 70–90 is confident; 50–70 low confidence; below 50 usually means the region is disordered or the prediction is unreliable there. AlphaFold stores pLDDT in the mmCIF B-factor column.

For experimental (PDB) structures, the B-factor (temperature factor) quantifies the positional spread of each atom in the crystal — a combination of thermal vibration and static disorder — in units of Å². High B-factors mark flexible loops or poorly resolved regions; low B-factors mark the rigid, well-ordered core.

Predicted Aligned Error (PAE) is an AlphaFold confidence matrix: entry (i, j) is the expected error in the position of residue j, in ångströms, when the prediction is superimposed on the true structure at residue i. Low PAE within a block of residues means that block is internally rigid and well-predicted; high PAE between two blocks means their relative placement is uncertain even if each block individually is confident.